Protein AF-A0A6I5C965-F1 (afdb_monomer_lite)

pLDDT: mean 95.13, std 3.14, range [83.06, 98.38]

Secondary structure (DSSP, 8-state):
-HHHHHT--EEEEE--TT--HHHHTEEE-HHHHHHHHHHHHHTT---HHHHHHHHTSTTTEEE-HHHHHHHSSS-EEEEE-GGGS-HHHHHHHHHHHHHS----TT-

Foldseek 3Di:
DVCVVVVAAEFEDEDAEPDDCCQAAKHFQVVVLVVQVVVCVVVVNPPPVVSVLVRLDPVRIGGHRLNVPLVGPPHHYHYHPPVRYDPVVVVVVVVCVVVSDDDDPSD

Sequence (107 aa):
ALAEVLGAPLIRLQCHEGIDASQALYDWDFPRQLLHLRAAEAAGVTDADRLERELYDRRFLLARPLLRALQTQPSVLLVDEIDRADDEFEAFLLEVLSEFQVTVPEL

Structure (mmCIF, N/CA/C/O backbone):
data_AF-A0A6I5C965-F1
#
_entry.id   AF-A0A6I5C965-F1
#
loop_
_atom_site.group_PDB
_atom_site.id
_atom_site.type_symbol
_atom_site.label_atom_id
_atom_site.label_alt_id
_atom_site.label_comp_id
_atom_site.label_asym_id
_atom_site.label_entity_id
_atom_site.label_seq_id
_atom_site.pdbx_PDB_ins_code
_atom_site.Cartn_x
_atom_site.Cartn_y
_atom_site.Cartn_z
_atom_site.occupancy
_atom_site.B_iso_or_equiv
_atom_site.auth_seq_id
_atom_site.auth_comp_id
_atom_site.auth_asym_id
_atom_site.auth_atom_id
_atom_site.pdbx_PDB_model_num
ATOM 1 N N . ALA A 1 1 ? -15.600 -11.175 12.694 1.00 83.06 1 ALA A N 1
ATOM 2 C CA . ALA A 1 1 ? -16.609 -10.388 13.432 1.00 83.06 1 ALA A CA 1
ATOM 3 C C . ALA A 1 1 ? -17.017 -9.105 12.693 1.00 83.06 1 ALA A C 1
ATOM 5 O O . ALA A 1 1 ? -17.985 -9.169 11.954 1.00 83.06 1 ALA A O 1
ATOM 6 N N . LEU A 1 2 ? -16.322 -7.958 12.812 1.00 92.25 2 LEU A N 1
ATOM 7 C CA . LEU A 1 2 ? -16.803 -6.689 12.215 1.00 92.25 2 LEU A CA 1
ATOM 8 C C . LEU A 1 2 ? -16.872 -6.711 10.677 1.00 92.25 2 LEU A C 1
ATOM 10 O O . LEU A 1 2 ? -17.895 -6.356 10.104 1.00 92.25 2 LEU A O 1
ATOM 14 N N . ALA A 1 3 ? -15.807 -7.176 10.021 1.00 95.00 3 ALA A N 1
ATOM 15 C CA . ALA A 1 3 ? -15.756 -7.314 8.563 1.00 95.00 3 ALA A CA 1
ATOM 16 C C . ALA A 1 3 ? -16.891 -8.203 8.017 1.00 95.00 3 ALA A C 1
ATOM 18 O O . ALA A 1 3 ? -17.537 -7.854 7.037 1.00 95.00 3 ALA A O 1
ATOM 19 N N . GLU A 1 4 ? -17.194 -9.307 8.707 1.00 94.94 4 GLU A N 1
ATOM 20 C CA . GLU A 1 4 ? -18.291 -10.218 8.349 1.00 94.94 4 GLU A CA 1
ATOM 21 C C . GLU A 1 4 ? -19.662 -9.557 8.517 1.00 94.94 4 GLU A C 1
ATOM 23 O O . GLU A 1 4 ? -20.504 -9.675 7.634 1.00 94.94 4 GLU A O 1
ATOM 28 N N . VAL A 1 5 ? -19.875 -8.824 9.617 1.00 96.44 5 VAL A N 1
ATOM 29 C CA . VAL A 1 5 ? -21.120 -8.074 9.863 1.00 96.44 5 VAL A CA 1
ATOM 30 C C . VAL A 1 5 ? -21.345 -7.008 8.788 1.00 96.44 5 VAL A C 1
ATOM 32 O O . VAL A 1 5 ? -22.476 -6.803 8.359 1.00 96.44 5 VAL A O 1
ATOM 35 N N . LEU A 1 6 ? -20.275 -6.351 8.335 1.00 95.12 6 LEU A N 1
ATOM 36 C CA . LEU A 1 6 ? -20.327 -5.328 7.289 1.00 95.12 6 LEU A CA 1
ATOM 37 C C . LEU A 1 6 ? -20.312 -5.906 5.864 1.00 95.12 6 LEU A C 1
ATOM 39 O O . LEU A 1 6 ? -20.458 -5.145 4.910 1.00 95.12 6 LEU A O 1
ATOM 43 N N . GLY A 1 7 ? -20.105 -7.218 5.698 1.00 95.81 7 GLY A N 1
ATOM 44 C CA . GLY A 1 7 ? -19.895 -7.835 4.384 1.00 95.81 7 GLY A CA 1
ATOM 45 C C . GLY A 1 7 ? -18.696 -7.251 3.625 1.00 95.81 7 GLY A C 1
ATOM 46 O O . GLY A 1 7 ? -18.686 -7.247 2.397 1.00 95.81 7 GLY A O 1
ATOM 47 N N . ALA A 1 8 ? -17.710 -6.722 4.350 1.00 96.94 8 ALA A N 1
ATOM 48 C CA . ALA A 1 8 ? -16.573 -5.987 3.815 1.00 96.94 8 ALA A CA 1
ATOM 49 C C . ALA A 1 8 ? -15.279 -6.813 3.932 1.00 96.94 8 ALA A C 1
ATOM 51 O O . ALA A 1 8 ? -15.110 -7.564 4.895 1.00 96.94 8 ALA A O 1
ATOM 52 N N . PRO A 1 9 ? -14.330 -6.680 2.990 1.00 97.25 9 PRO A N 1
ATOM 53 C CA . PRO A 1 9 ? -13.031 -7.325 3.105 1.00 97.25 9 PRO A CA 1
ATOM 54 C C . PRO A 1 9 ? -12.250 -6.780 4.306 1.00 97.25 9 PRO A C 1
ATOM 56 O O . PRO A 1 9 ? -12.197 -5.570 4.536 1.00 97.25 9 PRO A O 1
ATOM 59 N N . LEU A 1 10 ? -11.609 -7.692 5.043 1.00 97.69 10 LEU A N 1
ATOM 60 C CA . LEU A 1 10 ? -10.642 -7.365 6.087 1.00 97.69 10 LEU A CA 1
ATOM 61 C C . LEU A 1 10 ? -9.249 -7.233 5.465 1.00 97.69 10 LEU A C 1
ATOM 63 O O . LEU A 1 10 ? -8.712 -8.196 4.914 1.00 97.69 10 LEU A O 1
ATOM 67 N N . ILE A 1 11 ? -8.658 -6.050 5.572 1.00 97.88 11 ILE A N 1
ATOM 68 C CA . ILE A 1 11 ? -7.303 -5.743 5.120 1.00 97.88 11 ILE A CA 1
ATOM 69 C C . ILE A 1 11 ? -6.453 -5.517 6.365 1.00 97.88 11 ILE A C 1
ATOM 71 O O . ILE A 1 11 ? -6.857 -4.782 7.258 1.00 97.88 11 ILE A O 1
ATOM 75 N N . ARG A 1 12 ? -5.293 -6.170 6.453 1.00 98.12 12 ARG A N 1
ATOM 76 C CA . ARG A 1 12 ? -4.428 -6.116 7.637 1.00 98.12 12 ARG A CA 1
ATOM 77 C C . ARG A 1 12 ? -3.128 -5.386 7.316 1.00 98.12 12 ARG A C 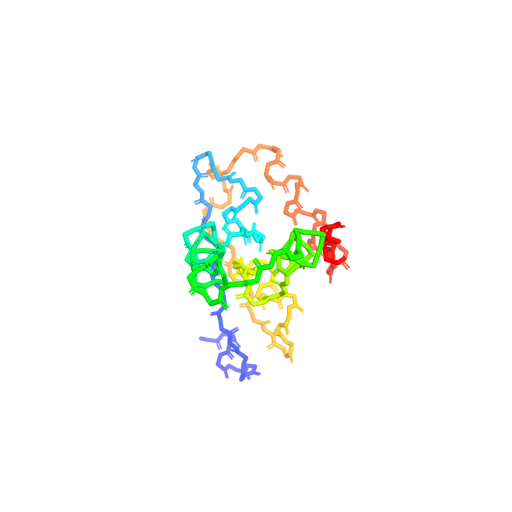1
ATOM 79 O O . ARG A 1 12 ? -2.442 -5.761 6.367 1.00 98.12 12 ARG A O 1
ATOM 86 N N . LEU A 1 13 ? -2.813 -4.373 8.114 1.00 98.31 13 LEU A N 1
ATOM 87 C CA . LEU A 1 13 ? -1.523 -3.702 8.191 1.00 98.31 13 LEU A CA 1
ATOM 88 C C . LEU A 1 13 ? -0.830 -4.192 9.462 1.00 98.31 13 LEU A C 1
ATOM 90 O O . LEU A 1 13 ? -1.335 -3.982 10.560 1.00 98.31 13 LEU A O 1
ATOM 94 N N . GLN A 1 14 ? 0.292 -4.885 9.296 1.00 98.12 14 GLN A N 1
ATOM 95 C CA . GLN A 1 14 ? 1.123 -5.330 10.407 1.00 98.12 14 GLN A CA 1
ATOM 96 C C . GLN A 1 14 ? 2.269 -4.339 10.568 1.00 98.12 14 GLN A C 1
ATOM 98 O O . GLN A 1 14 ? 3.131 -4.282 9.694 1.00 98.12 14 GLN A O 1
ATOM 103 N N . CYS A 1 15 ? 2.280 -3.590 11.660 1.00 98.38 15 CYS A N 1
ATOM 104 C CA . CYS A 1 15 ? 3.388 -2.713 11.998 1.00 98.38 15 CYS A CA 1
ATOM 105 C C . CYS A 1 15 ? 4.527 -3.521 12.633 1.00 98.38 15 CYS A C 1
ATOM 107 O O . CYS A 1 15 ? 4.325 -4.565 13.259 1.00 98.38 15 CYS A O 1
ATOM 109 N N . HIS A 1 16 ? 5.748 -3.061 12.398 1.00 98.12 16 HIS A N 1
ATOM 110 C CA . HIS A 1 16 ? 6.972 -3.613 12.955 1.00 98.12 16 HIS A CA 1
ATOM 111 C C . HIS A 1 16 ? 8.062 -2.543 12.908 1.00 98.12 16 HIS A C 1
ATOM 113 O O . HIS A 1 16 ? 7.919 -1.529 12.230 1.00 98.12 16 HIS A O 1
ATOM 119 N N . GLU A 1 17 ? 9.176 -2.804 13.581 1.00 97.62 17 GLU A N 1
ATOM 120 C CA . GLU A 1 17 ? 10.332 -1.912 13.551 1.00 97.62 17 GLU A CA 1
ATOM 121 C C . GLU A 1 17 ? 10.842 -1.741 12.110 1.00 97.62 17 GLU A C 1
ATOM 123 O O . GLU A 1 17 ? 11.001 -2.729 11.382 1.00 97.62 17 GLU A O 1
ATOM 128 N N . GLY A 1 18 ? 11.056 -0.490 11.696 1.00 96.81 18 GLY A N 1
ATOM 129 C CA . GLY A 1 18 ? 11.518 -0.136 10.353 1.00 96.81 18 GLY A CA 1
ATOM 130 C C . GLY A 1 18 ? 10.481 -0.313 9.240 1.00 96.81 18 GLY A C 1
ATOM 131 O O . GLY A 1 18 ? 10.877 -0.424 8.082 1.00 96.81 18 GLY A O 1
ATOM 132 N N . ILE A 1 19 ? 9.184 -0.399 9.566 1.00 98.00 19 ILE A N 1
ATOM 133 C CA . ILE A 1 19 ? 8.131 -0.319 8.548 1.00 98.00 19 ILE A CA 1
ATOM 134 C C . ILE A 1 19 ? 8.114 1.069 7.903 1.00 98.00 19 ILE A C 1
ATOM 136 O O . ILE A 1 19 ? 8.175 2.075 8.599 1.00 98.00 19 ILE A O 1
ATOM 140 N N . ASP A 1 20 ? 7.976 1.129 6.581 1.00 96.88 20 ASP A N 1
ATOM 141 C CA . ASP A 1 20 ? 7.914 2.393 5.846 1.00 96.88 20 ASP A CA 1
ATOM 142 C C . ASP A 1 20 ? 6.661 2.526 4.957 1.00 96.88 20 ASP A C 1
ATOM 144 O O . ASP A 1 20 ? 5.817 1.625 4.832 1.00 96.88 20 ASP A O 1
ATOM 148 N N . ALA A 1 21 ? 6.533 3.687 4.309 1.00 95.75 21 ALA A N 1
ATOM 149 C CA . ALA A 1 21 ? 5.437 3.971 3.389 1.00 95.75 21 ALA A CA 1
ATOM 150 C C . ALA A 1 21 ? 5.403 3.010 2.184 1.00 95.75 21 ALA A C 1
ATOM 152 O O . ALA A 1 21 ? 4.314 2.674 1.715 1.00 95.75 21 ALA A O 1
ATOM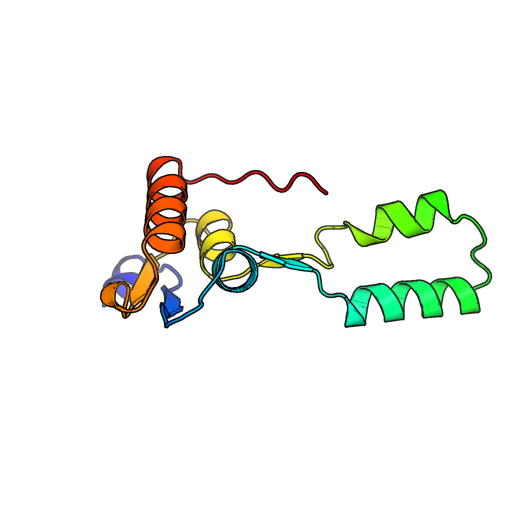 153 N N . SER A 1 22 ? 6.549 2.510 1.709 1.00 96.00 22 SER A N 1
ATOM 154 C CA . SER A 1 22 ? 6.599 1.574 0.575 1.00 96.00 22 SER A CA 1
ATOM 155 C C . SER A 1 22 ? 5.988 0.209 0.918 1.00 96.00 22 SER A C 1
ATOM 157 O O . SER A 1 22 ? 5.403 -0.482 0.078 1.00 96.00 22 SER A O 1
ATOM 159 N N . GLN A 1 23 ? 6.070 -0.178 2.192 1.00 97.50 23 GLN A N 1
ATOM 160 C CA . GLN A 1 23 ? 5.520 -1.425 2.712 1.00 97.50 23 GLN A CA 1
ATOM 161 C C . GLN A 1 23 ? 4.050 -1.299 3.118 1.00 97.50 23 GLN A C 1
ATOM 163 O O . GLN A 1 23 ? 3.299 -2.273 2.994 1.00 97.50 23 GLN A O 1
ATOM 168 N N . ALA A 1 24 ? 3.618 -0.120 3.572 1.00 97.88 24 ALA A N 1
ATOM 169 C CA . ALA A 1 24 ? 2.255 0.110 4.048 1.00 97.88 24 ALA A CA 1
ATOM 170 C C . ALA A 1 24 ? 1.305 0.686 2.988 1.00 97.88 24 ALA A C 1
ATOM 172 O O . ALA A 1 24 ? 0.131 0.298 2.958 1.00 97.88 24 ALA A O 1
ATOM 173 N N . LEU A 1 25 ? 1.786 1.570 2.107 1.00 97.75 25 LEU A N 1
ATOM 174 C CA . LEU A 1 25 ? 0.972 2.321 1.148 1.00 97.75 25 LEU A CA 1
ATOM 175 C C . LEU A 1 25 ? 1.013 1.753 -0.271 1.00 97.75 25 LEU A C 1
ATOM 177 O O . LEU A 1 25 ? 0.026 1.156 -0.712 1.00 97.75 25 LEU A O 1
ATOM 181 N N . TYR A 1 26 ? 2.122 1.905 -0.985 1.00 97.81 26 TYR A N 1
ATOM 182 C CA . TYR A 1 26 ? 2.310 1.319 -2.309 1.00 97.81 26 TYR A CA 1
ATOM 183 C C . TYR A 1 26 ? 3.790 1.149 -2.629 1.00 97.81 26 TYR A C 1
ATOM 185 O O . TYR A 1 26 ? 4.639 1.808 -2.047 1.00 97.81 26 TYR A O 1
ATOM 193 N N . ASP A 1 27 ? 4.072 0.291 -3.598 1.00 97.44 27 ASP A N 1
ATOM 194 C CA . ASP A 1 27 ? 5.405 0.108 -4.164 1.00 97.44 27 ASP A CA 1
ATOM 195 C C . ASP A 1 27 ? 5.285 -0.100 -5.681 1.00 97.44 27 ASP A C 1
ATOM 197 O O . ASP A 1 27 ? 4.183 -0.319 -6.195 1.00 97.44 27 ASP A O 1
ATOM 201 N N . TRP A 1 28 ? 6.396 -0.056 -6.404 1.00 97.00 28 TRP A N 1
ATOM 202 C CA . TRP A 1 28 ? 6.445 -0.345 -7.834 1.00 97.00 28 TRP A CA 1
ATOM 203 C C . TRP A 1 28 ? 7.033 -1.736 -8.084 1.00 97.00 28 TRP A C 1
ATOM 205 O O . TRP A 1 28 ? 8.065 -2.117 -7.536 1.00 97.00 28 TRP A O 1
ATOM 215 N N . ASP A 1 29 ? 6.381 -2.523 -8.942 1.00 97.19 29 ASP A N 1
ATOM 216 C CA . ASP A 1 29 ? 6.849 -3.855 -9.336 1.00 97.19 29 ASP A CA 1
ATOM 217 C C . ASP A 1 29 ? 8.027 -3.755 -10.322 1.00 97.19 29 ASP A C 1
ATOM 219 O O . ASP A 1 29 ? 7.879 -3.973 -11.531 1.00 97.19 29 ASP A O 1
ATOM 223 N N . PHE A 1 30 ? 9.211 -3.415 -9.803 1.00 95.56 30 PHE A N 1
ATOM 224 C CA . PHE A 1 30 ? 10.437 -3.274 -10.593 1.00 95.56 30 PHE A CA 1
ATOM 225 C C . PHE A 1 30 ? 10.789 -4.528 -11.411 1.00 95.56 30 PHE A C 1
ATOM 227 O O . PHE A 1 30 ? 11.143 -4.386 -12.587 1.00 95.56 30 PHE A O 1
ATOM 234 N N . PRO A 1 31 ? 10.680 -5.766 -10.876 1.00 96.69 31 PRO A N 1
ATOM 235 C CA . PRO A 1 31 ? 10.912 -6.964 -11.679 1.00 96.69 31 PRO A CA 1
ATOM 236 C C . PRO A 1 31 ? 10.000 -7.043 -12.908 1.00 96.69 31 PRO A C 1
ATOM 238 O O . PRO A 1 31 ? 10.459 -7.361 -14.010 1.00 96.69 31 PRO A O 1
ATOM 241 N N . ARG A 1 32 ? 8.710 -6.728 -12.749 1.00 96.62 32 ARG A N 1
ATOM 242 C CA . ARG A 1 32 ? 7.743 -6.769 -13.849 1.00 96.62 32 ARG A CA 1
ATOM 243 C C . ARG A 1 32 ? 7.928 -5.611 -14.829 1.00 96.62 32 ARG A C 1
ATOM 245 O O . ARG A 1 32 ? 7.771 -5.823 -16.031 1.00 96.62 32 ARG A O 1
ATOM 252 N N . GLN A 1 33 ? 8.307 -4.428 -14.348 1.00 96.25 33 GLN A N 1
ATOM 253 C CA . GLN A 1 33 ? 8.710 -3.291 -15.182 1.00 96.25 33 GLN A CA 1
ATOM 254 C C . GLN A 1 33 ? 9.916 -3.645 -16.064 1.00 96.25 33 GLN A C 1
ATOM 256 O O . GLN A 1 33 ? 9.881 -3.447 -17.278 1.00 96.25 33 GLN A O 1
ATOM 261 N N . LEU A 1 34 ? 10.957 -4.258 -15.488 1.00 95.19 34 LEU A N 1
ATOM 262 C CA . LEU A 1 34 ? 12.131 -4.702 -16.241 1.00 95.19 34 LEU A CA 1
ATOM 263 C C . LEU A 1 34 ? 11.759 -5.746 -17.301 1.00 95.19 34 LEU A C 1
ATOM 265 O O . LEU A 1 34 ? 12.222 -5.664 -18.438 1.00 95.19 34 LEU A O 1
ATOM 269 N N . LEU A 1 35 ? 10.899 -6.709 -16.957 1.00 95.69 35 LEU A N 1
ATOM 270 C CA . LEU A 1 35 ? 10.417 -7.703 -17.915 1.00 95.69 35 LEU A CA 1
ATOM 271 C C . LEU A 1 35 ? 9.646 -7.055 -19.078 1.00 95.69 35 LEU A C 1
ATOM 273 O O . LEU A 1 35 ? 9.831 -7.461 -20.225 1.00 95.69 35 LEU A O 1
ATOM 277 N N . HIS A 1 36 ? 8.824 -6.035 -18.800 1.00 94.62 36 HIS A N 1
ATOM 278 C CA . HIS A 1 36 ? 8.110 -5.261 -19.824 1.00 94.62 36 HIS A CA 1
ATOM 279 C C . HIS A 1 36 ? 9.078 -4.573 -20.792 1.00 94.62 36 HIS A C 1
ATOM 281 O O . HIS A 1 36 ? 8.931 -4.729 -22.005 1.00 94.62 36 HIS A O 1
ATOM 287 N N . LEU A 1 37 ? 10.116 -3.907 -20.276 1.00 93.69 37 LEU A N 1
ATOM 288 C CA . LEU A 1 37 ? 11.148 -3.275 -21.107 1.00 93.69 37 LEU A CA 1
ATOM 289 C C . LEU A 1 37 ? 11.880 -4.289 -21.991 1.00 93.69 37 LEU A C 1
ATOM 291 O O . LEU A 1 37 ? 12.047 -4.057 -23.185 1.00 93.69 37 LEU A O 1
ATOM 295 N N . ARG A 1 38 ? 12.270 -5.443 -21.434 1.00 93.88 38 ARG A N 1
ATOM 296 C CA . ARG A 1 38 ? 12.953 -6.507 -22.190 1.00 93.88 38 ARG A CA 1
ATOM 297 C C . ARG A 1 38 ? 12.079 -7.098 -23.290 1.00 93.88 38 ARG A C 1
ATOM 299 O O . ARG A 1 38 ? 12.566 -7.360 -24.387 1.00 93.88 38 ARG A O 1
ATOM 306 N N . ALA A 1 39 ? 10.793 -7.300 -23.014 1.00 94.31 39 ALA A N 1
ATOM 307 C CA . ALA A 1 39 ? 9.846 -7.781 -24.012 1.00 94.31 39 ALA A CA 1
ATOM 308 C C . ALA A 1 39 ? 9.643 -6.756 -25.142 1.00 94.31 39 ALA A C 1
ATOM 310 O O . ALA A 1 39 ? 9.595 -7.138 -26.310 1.00 94.31 39 ALA A O 1
ATOM 311 N N . ALA A 1 40 ? 9.567 -5.465 -24.811 1.00 93.69 40 ALA A N 1
ATOM 312 C CA . ALA A 1 40 ? 9.446 -4.394 -25.795 1.00 93.69 40 ALA A CA 1
ATOM 313 C C . ALA A 1 40 ? 10.705 -4.246 -26.667 1.00 93.69 40 ALA A C 1
ATOM 315 O O . ALA A 1 40 ? 10.588 -4.118 -27.887 1.00 93.69 40 ALA A O 1
ATOM 316 N N . GLU A 1 41 ? 11.892 -4.334 -26.060 1.00 91.31 41 GLU A N 1
ATOM 317 C CA . GLU A 1 41 ? 13.186 -4.358 -26.754 1.00 91.31 41 GLU A CA 1
ATOM 318 C C . GLU A 1 41 ? 13.239 -5.520 -27.761 1.00 91.31 41 GLU A C 1
ATOM 320 O O . GLU A 1 41 ? 13.526 -5.314 -28.941 1.00 91.31 41 GLU A O 1
ATOM 325 N N . ALA A 1 42 ? 12.862 -6.732 -27.337 1.00 94.50 42 ALA A N 1
ATOM 326 C CA . ALA A 1 42 ? 12.811 -7.911 -28.205 1.00 94.50 42 ALA A CA 1
ATOM 327 C C . ALA A 1 42 ? 11.771 -7.797 -29.338 1.00 94.50 42 ALA A C 1
ATOM 329 O O . ALA A 1 42 ? 11.949 -8.389 -30.402 1.00 94.50 42 ALA A O 1
ATOM 330 N N . ALA A 1 43 ? 10.700 -7.028 -29.128 1.00 94.31 43 ALA A N 1
ATOM 331 C CA . ALA A 1 43 ? 9.684 -6.731 -30.135 1.00 94.31 43 ALA A CA 1
ATOM 332 C C . ALA A 1 43 ? 10.084 -5.594 -31.100 1.00 94.31 43 ALA A C 1
ATOM 334 O O . ALA A 1 43 ? 9.308 -5.255 -31.994 1.00 94.31 43 ALA A O 1
ATOM 335 N N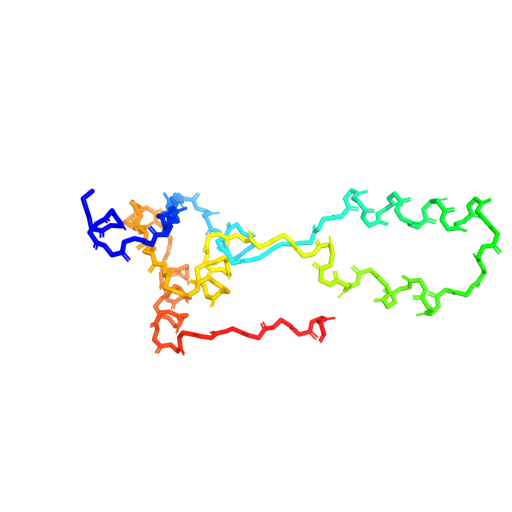 . GLY A 1 44 ? 11.275 -5.004 -30.940 1.00 92.50 44 GLY A N 1
ATOM 336 C CA . GLY A 1 44 ? 11.778 -3.932 -31.801 1.00 92.50 44 GLY A CA 1
ATOM 337 C C . GLY A 1 44 ? 11.147 -2.564 -31.533 1.00 92.50 44 GLY A C 1
ATOM 338 O O . GLY A 1 44 ? 11.152 -1.706 -32.414 1.00 92.50 44 GLY A O 1
ATOM 339 N N . VAL A 1 45 ? 10.586 -2.342 -30.341 1.00 90.56 45 VAL A N 1
ATOM 340 C CA . VAL A 1 45 ? 10.087 -1.021 -29.942 1.00 90.56 45 VAL A CA 1
ATOM 341 C C . VAL A 1 45 ? 11.274 -0.094 -29.672 1.00 90.56 45 VAL A C 1
ATOM 343 O O . VAL A 1 45 ? 12.086 -0.371 -28.797 1.00 90.56 45 VAL A O 1
ATOM 346 N N . THR A 1 46 ? 11.354 1.028 -30.392 1.00 87.00 46 THR A N 1
ATOM 347 C CA . THR A 1 46 ? 12.463 1.999 -30.277 1.00 87.00 46 THR A CA 1
ATOM 348 C C . THR A 1 46 ? 12.069 3.335 -29.645 1.00 87.00 46 THR A C 1
ATOM 350 O O . THR A 1 46 ? 12.910 4.218 -29.508 1.00 87.00 46 THR A O 1
ATOM 353 N N . ASP A 1 47 ? 10.795 3.515 -29.297 1.00 91.50 47 ASP A N 1
ATOM 354 C CA . ASP A 1 47 ? 10.289 4.741 -28.674 1.00 91.50 47 ASP A CA 1
ATOM 355 C C . ASP A 1 47 ? 10.510 4.690 -27.154 1.00 91.50 47 ASP A C 1
ATOM 357 O O . ASP A 1 47 ? 9.721 4.090 -26.419 1.00 91.50 47 ASP A O 1
ATOM 361 N N . ALA A 1 48 ? 11.622 5.277 -26.708 1.00 87.75 48 ALA A N 1
ATOM 362 C CA . ALA A 1 48 ? 12.027 5.294 -25.305 1.00 87.75 48 ALA A CA 1
ATOM 363 C C . ALA A 1 48 ? 11.059 6.103 -24.426 1.00 87.75 48 ALA A C 1
ATOM 365 O O . ALA A 1 48 ? 10.662 5.617 -23.370 1.00 87.75 48 ALA A O 1
ATOM 366 N N . ASP A 1 49 ? 10.608 7.272 -24.891 1.00 89.38 49 ASP A N 1
ATOM 367 C CA . ASP A 1 49 ? 9.706 8.155 -24.136 1.00 89.38 49 ASP A CA 1
ATOM 368 C C . ASP A 1 49 ? 8.332 7.506 -23.912 1.00 89.38 49 ASP A C 1
ATOM 370 O O . ASP A 1 49 ? 7.655 7.731 -22.902 1.00 89.38 49 ASP A O 1
ATOM 374 N N . ARG A 1 50 ? 7.867 6.696 -24.871 1.00 89.31 50 ARG A N 1
ATOM 375 C CA . ARG A 1 50 ? 6.663 5.880 -24.680 1.00 89.31 50 ARG A CA 1
ATOM 376 C C . ARG A 1 50 ? 6.895 4.778 -23.649 1.00 89.31 50 ARG A C 1
ATOM 378 O O . ARG A 1 50 ? 6.047 4.596 -22.781 1.00 89.31 50 ARG A O 1
ATOM 385 N N . LEU A 1 51 ? 8.015 4.063 -23.735 1.00 89.12 51 LEU A N 1
ATOM 386 C CA . LEU A 1 51 ? 8.320 2.964 -22.816 1.00 89.12 51 LEU A CA 1
ATOM 387 C C . LEU A 1 51 ? 8.513 3.434 -21.376 1.00 89.12 51 LEU A C 1
ATOM 389 O O . LEU A 1 51 ? 8.060 2.743 -20.471 1.00 89.12 51 LEU A O 1
ATOM 393 N N . GLU A 1 52 ? 9.129 4.596 -21.163 1.00 89.06 52 GLU A N 1
ATOM 394 C CA . GLU A 1 52 ? 9.305 5.185 -19.834 1.00 89.06 52 GLU A CA 1
ATOM 395 C C . GLU A 1 52 ? 7.958 5.515 -19.180 1.00 89.06 52 GLU A C 1
ATOM 397 O O . GLU A 1 52 ? 7.713 5.116 -18.044 1.00 89.06 52 GLU A O 1
ATOM 402 N N . ARG A 1 53 ? 7.040 6.159 -19.915 1.00 89.31 53 ARG A N 1
ATOM 403 C CA . ARG A 1 53 ? 5.693 6.472 -19.404 1.00 89.31 53 ARG A CA 1
ATOM 404 C C . ARG A 1 53 ? 4.898 5.226 -19.032 1.00 89.31 53 ARG A C 1
ATOM 406 O O . ARG A 1 53 ? 4.178 5.234 -18.043 1.00 89.31 53 ARG A O 1
ATOM 413 N N . GLU A 1 54 ? 5.058 4.145 -19.789 1.00 91.31 54 GLU A N 1
ATOM 414 C CA . GLU A 1 54 ? 4.403 2.869 -19.497 1.00 91.31 54 GLU A CA 1
ATOM 415 C C . GLU A 1 54 ? 4.885 2.220 -18.188 1.00 91.31 54 GLU A C 1
ATOM 417 O O . GLU A 1 54 ? 4.190 1.344 -17.672 1.00 91.31 54 GLU A O 1
ATOM 422 N N . LEU A 1 55 ? 6.052 2.602 -17.646 1.00 91.81 55 LEU A N 1
ATOM 423 C CA . LEU A 1 55 ? 6.572 2.045 -16.389 1.00 91.81 55 LEU A CA 1
ATOM 424 C C . LEU A 1 55 ? 5.755 2.483 -15.179 1.00 91.81 55 LEU A C 1
ATOM 426 O O . LEU A 1 55 ? 5.546 1.675 -14.273 1.00 91.81 55 LEU A O 1
ATOM 430 N N . TYR A 1 56 ? 5.256 3.716 -15.188 1.00 91.19 56 TYR A N 1
ATOM 431 C CA . TYR A 1 56 ? 4.436 4.266 -14.111 1.00 91.19 56 TYR A CA 1
ATOM 432 C C . TYR A 1 56 ? 2.940 4.032 -14.339 1.00 91.19 56 TYR A C 1
ATOM 434 O O . TYR A 1 56 ? 2.093 4.745 -13.823 1.00 91.19 56 TYR A O 1
ATOM 442 N N . ASP A 1 57 ? 2.580 2.984 -15.083 1.00 93.00 57 ASP A N 1
ATOM 443 C CA . ASP A 1 57 ? 1.192 2.558 -15.201 1.00 93.00 57 ASP A CA 1
ATOM 444 C C . ASP A 1 57 ? 0.705 1.845 -13.938 1.00 93.00 57 ASP A C 1
ATOM 446 O O . ASP A 1 57 ? 1.373 0.967 -13.385 1.00 93.00 57 ASP A O 1
ATOM 450 N N . ARG A 1 58 ? -0.573 2.043 -13.600 1.00 92.88 58 ARG A N 1
ATOM 451 C CA . ARG A 1 58 ? -1.253 1.371 -12.476 1.00 92.88 58 ARG A CA 1
ATOM 452 C C . ARG A 1 58 ? -1.137 -0.164 -12.468 1.00 92.88 58 ARG A C 1
ATOM 454 O O . ARG A 1 58 ? -1.327 -0.779 -11.426 1.00 92.88 58 ARG A O 1
ATOM 461 N N . ARG A 1 59 ? -0.808 -0.804 -13.599 1.00 94.50 59 ARG A N 1
ATOM 462 C CA . ARG A 1 59 ? -0.551 -2.258 -13.697 1.00 94.50 59 ARG A CA 1
ATOM 463 C C . ARG A 1 59 ? 0.719 -2.725 -12.973 1.00 94.50 59 ARG A C 1
ATOM 465 O O . ARG A 1 59 ? 0.823 -3.920 -12.690 1.00 94.50 59 ARG A O 1
ATOM 472 N N . PHE A 1 60 ? 1.664 -1.818 -12.725 1.00 96.38 60 PHE A N 1
ATOM 473 C CA . PHE A 1 60 ? 2.897 -2.063 -11.972 1.00 96.38 60 PHE A CA 1
ATOM 474 C C . PHE A 1 60 ? 2.824 -1.549 -10.534 1.00 96.38 60 PHE A C 1
ATOM 476 O O . PHE A 1 60 ? 3.710 -1.856 -9.743 1.00 96.38 60 PHE A O 1
ATOM 483 N N . LEU A 1 61 ? 1.773 -0.805 -10.183 1.00 96.69 61 LEU A N 1
ATOM 484 C CA . LEU A 1 61 ? 1.578 -0.306 -8.831 1.00 96.69 61 LEU A CA 1
ATOM 485 C C . LEU A 1 61 ? 1.130 -1.446 -7.908 1.00 96.69 61 LEU A C 1
ATOM 487 O O . LEU A 1 61 ? 0.029 -1.991 -8.033 1.00 96.69 61 LEU A O 1
ATOM 491 N N . LEU A 1 62 ? 1.977 -1.786 -6.946 1.00 97.56 62 LEU A N 1
ATOM 492 C CA . LEU A 1 62 ? 1.689 -2.742 -5.891 1.00 97.56 62 LEU A CA 1
ATOM 493 C C . LEU A 1 62 ? 0.944 -2.030 -4.767 1.00 97.56 62 LEU A C 1
ATOM 495 O O . LEU A 1 62 ? 1.546 -1.420 -3.888 1.00 97.56 62 LEU A O 1
ATOM 499 N N . ALA A 1 63 ? -0.385 -2.125 -4.773 1.00 97.44 63 ALA A N 1
ATOM 500 C CA . ALA A 1 63 ? -1.189 -1.599 -3.678 1.00 97.44 63 ALA A CA 1
ATOM 501 C C . ALA A 1 63 ? -0.934 -2.405 -2.390 1.00 97.44 63 ALA A C 1
ATOM 503 O O . ALA A 1 63 ? -1.251 -3.598 -2.308 1.00 97.44 63 ALA A O 1
ATOM 504 N N . ARG A 1 64 ? -0.378 -1.750 -1.370 1.00 98.06 64 ARG A N 1
ATOM 505 C CA . ARG A 1 64 ? -0.150 -2.310 -0.029 1.00 98.06 64 ARG A CA 1
ATOM 506 C C . ARG A 1 64 ? -1.393 -2.082 0.853 1.00 98.06 64 ARG A C 1
ATOM 508 O O . ARG A 1 64 ? -2.397 -1.576 0.341 1.00 98.06 64 ARG A O 1
ATOM 515 N N . PRO A 1 65 ? -1.424 -2.515 2.131 1.00 98.19 65 PRO A N 1
ATOM 516 C CA . PRO A 1 65 ? -2.647 -2.496 2.936 1.00 98.19 65 PRO A CA 1
ATOM 517 C C . PRO A 1 65 ? -3.407 -1.162 2.943 1.00 98.19 65 PRO A C 1
ATOM 519 O O . PRO A 1 65 ? -4.623 -1.181 2.755 1.00 98.19 65 PRO A O 1
ATOM 522 N N . LEU A 1 66 ? -2.723 -0.022 3.077 1.00 97.56 66 LEU A N 1
ATOM 523 C CA . LEU A 1 66 ? -3.377 1.289 3.118 1.00 97.56 66 LEU A CA 1
ATOM 524 C C . LEU A 1 66 ? -4.018 1.644 1.776 1.00 97.56 66 LEU A C 1
ATOM 526 O O . LEU A 1 66 ? -5.221 1.902 1.726 1.00 97.56 66 LEU A O 1
ATOM 530 N N . LEU A 1 67 ? -3.273 1.575 0.665 1.00 97.50 67 LEU A N 1
ATOM 531 C CA . LEU A 1 67 ? -3.840 1.901 -0.647 1.00 97.50 67 LEU A CA 1
ATOM 532 C C . LEU A 1 67 ? -4.958 0.926 -1.039 1.00 97.50 67 LEU A C 1
ATOM 534 O O . LEU A 1 67 ? -5.964 1.337 -1.615 1.00 97.50 67 LEU A O 1
ATOM 538 N N . ARG A 1 68 ? -4.829 -0.361 -0.690 1.00 97.50 68 ARG A N 1
ATOM 539 C CA . ARG A 1 68 ? -5.891 -1.355 -0.907 1.00 97.50 68 ARG A CA 1
ATOM 540 C C . ARG A 1 68 ? -7.168 -0.995 -0.155 1.00 97.50 68 ARG A C 1
ATOM 542 O O . ARG A 1 68 ? -8.246 -1.151 -0.725 1.00 97.50 68 ARG A O 1
ATOM 549 N N . ALA A 1 69 ? -7.056 -0.535 1.091 1.00 97.12 69 ALA A N 1
ATOM 550 C CA . ALA A 1 69 ? -8.203 -0.114 1.889 1.00 97.12 69 ALA A CA 1
ATOM 551 C C . ALA A 1 69 ? -8.865 1.138 1.303 1.00 97.12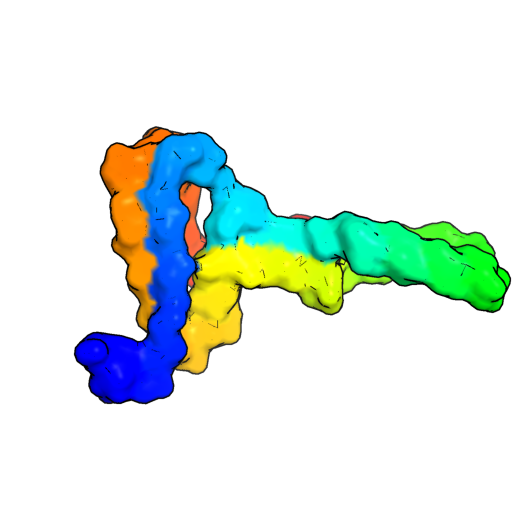 69 ALA A C 1
ATOM 553 O O . ALA A 1 69 ? -10.081 1.159 1.139 1.00 97.12 69 ALA A O 1
ATOM 554 N N . LEU A 1 70 ? -8.072 2.124 0.873 1.00 95.81 70 LEU A N 1
ATOM 555 C CA . LEU A 1 70 ? -8.578 3.335 0.217 1.00 95.81 70 LEU A CA 1
ATOM 556 C C . LEU A 1 70 ? -9.315 3.032 -1.097 1.00 95.81 70 LEU A C 1
ATOM 558 O O . LEU A 1 70 ? -10.353 3.629 -1.383 1.00 95.81 70 LEU A O 1
ATOM 562 N N . GLN A 1 71 ? -8.808 2.078 -1.882 1.00 95.62 71 GLN A N 1
ATOM 563 C CA . GLN A 1 71 ? -9.393 1.671 -3.165 1.00 95.62 71 GLN A CA 1
ATOM 564 C C . GLN A 1 71 ? -10.596 0.727 -3.031 1.00 95.62 71 GLN A C 1
ATOM 566 O O . GLN A 1 71 ? -11.337 0.553 -3.998 1.00 95.62 71 GLN A O 1
ATOM 571 N N . THR A 1 72 ? -10.793 0.105 -1.866 1.00 95.81 72 THR A N 1
ATOM 572 C CA . THR A 1 72 ? -11.854 -0.883 -1.641 1.00 95.81 72 THR A CA 1
ATOM 573 C C . THR A 1 72 ? -12.861 -0.335 -0.644 1.00 95.81 72 THR A C 1
ATOM 575 O O . THR A 1 72 ? -12.584 -0.278 0.551 1.00 95.81 72 THR A O 1
ATOM 578 N N . GLN A 1 73 ? -14.043 0.053 -1.120 1.00 91.19 73 GLN A N 1
ATOM 579 C CA . GLN A 1 73 ? -15.081 0.634 -0.269 1.00 91.19 73 GLN A CA 1
ATOM 580 C C . GLN A 1 73 ? -16.416 -0.113 -0.448 1.00 91.19 73 GLN A C 1
ATOM 582 O O . GLN A 1 73 ? -16.893 -0.223 -1.579 1.00 91.19 73 GLN A O 1
ATOM 587 N N . PRO A 1 74 ? -17.026 -0.630 0.640 1.00 94.00 74 PRO A N 1
ATOM 588 C CA . PRO A 1 74 ? -16.530 -0.602 2.023 1.00 94.00 74 PRO A CA 1
ATOM 589 C C . PRO A 1 74 ? -15.361 -1.582 2.251 1.00 94.00 74 PRO A C 1
ATOM 591 O O . PRO A 1 74 ? -15.282 -2.622 1.602 1.00 94.00 74 PRO A O 1
ATOM 594 N N . SER A 1 75 ? -14.477 -1.280 3.203 1.00 96.38 75 SER A N 1
ATOM 595 C CA . SER A 1 75 ? -13.457 -2.205 3.722 1.00 96.38 75 SER A CA 1
ATOM 596 C C . SER A 1 75 ? -13.259 -2.009 5.226 1.00 96.38 75 SER A C 1
ATOM 598 O O . SER A 1 75 ? -13.659 -0.990 5.790 1.00 96.38 75 SER A O 1
ATOM 600 N N . VAL A 1 76 ? -12.668 -3.005 5.888 1.00 97.31 76 VAL A N 1
ATOM 601 C CA . VAL A 1 76 ? -12.203 -2.898 7.276 1.00 97.31 76 VAL A CA 1
ATOM 602 C C . VAL A 1 76 ? -10.685 -3.010 7.277 1.00 97.31 76 VAL A C 1
ATOM 604 O O . VAL A 1 76 ? -10.148 -4.053 6.906 1.00 97.31 76 VAL A O 1
ATOM 607 N N . LEU A 1 77 ? -9.999 -1.952 7.708 1.00 97.19 77 LEU A N 1
ATOM 608 C CA . LEU A 1 77 ? -8.553 -1.948 7.915 1.00 97.19 77 LEU A CA 1
ATOM 609 C C . LEU A 1 77 ? -8.244 -2.295 9.378 1.00 97.19 77 LEU A C 1
ATOM 611 O O . LEU A 1 77 ? -8.655 -1.582 10.290 1.00 97.19 77 LEU A O 1
ATOM 615 N N . LEU A 1 78 ? -7.518 -3.388 9.598 1.00 97.88 78 LEU A N 1
ATOM 616 C CA . LEU A 1 78 ? -6.936 -3.746 10.888 1.00 97.88 78 LEU A CA 1
ATOM 617 C C . LEU A 1 78 ? -5.480 -3.290 10.909 1.00 97.88 78 LEU A C 1
ATOM 619 O O . LEU A 1 78 ? -4.670 -3.824 10.153 1.00 97.88 78 LEU A O 1
ATOM 623 N N . VAL A 1 79 ? -5.164 -2.342 11.785 1.00 97.88 79 VAL A N 1
ATOM 624 C CA . VAL A 1 79 ? -3.789 -1.947 12.108 1.00 97.88 79 VAL A CA 1
ATOM 625 C C . VAL A 1 79 ? -3.368 -2.720 13.352 1.00 97.88 79 VAL A C 1
ATOM 627 O O . VAL A 1 79 ? -4.057 -2.651 14.369 1.00 97.88 79 VAL A O 1
ATOM 630 N N . ASP A 1 80 ? -2.291 -3.491 13.253 1.00 98.12 80 ASP A N 1
ATOM 631 C CA . ASP A 1 80 ? -1.788 -4.343 14.334 1.00 98.12 80 ASP A CA 1
ATOM 632 C C . ASP A 1 80 ? -0.352 -3.955 14.709 1.00 98.12 80 ASP A C 1
ATOM 634 O O . ASP A 1 80 ? 0.412 -3.555 13.833 1.00 98.12 80 ASP A O 1
ATOM 638 N N . GLU A 1 81 ? 0.005 -4.091 15.988 1.00 98.06 81 GLU A N 1
ATOM 639 C CA . GLU A 1 81 ? 1.327 -3.760 16.563 1.00 98.06 81 GLU A CA 1
ATOM 640 C C . GLU A 1 81 ? 1.853 -2.340 16.249 1.00 98.06 81 GLU A C 1
ATOM 642 O O . GLU A 1 81 ? 3.046 -2.148 16.006 1.00 98.06 81 GLU A O 1
ATOM 647 N N . ILE A 1 82 ? 0.975 -1.327 16.229 1.00 97.06 82 ILE A N 1
ATOM 648 C CA . ILE A 1 82 ? 1.363 0.071 15.943 1.00 97.06 82 ILE A CA 1
ATOM 649 C C . ILE A 1 82 ? 2.445 0.599 16.896 1.00 97.06 82 ILE A C 1
ATOM 651 O O . ILE A 1 82 ? 3.300 1.368 16.482 1.00 97.06 82 ILE A O 1
ATOM 655 N N . ASP A 1 83 ? 2.474 0.108 18.135 1.00 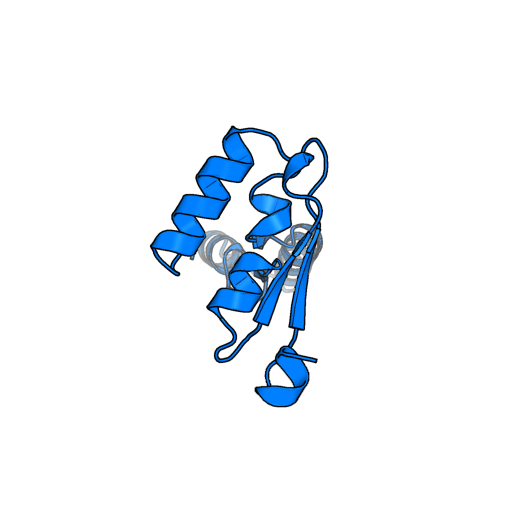97.31 83 ASP A N 1
ATOM 656 C CA . ASP A 1 83 ? 3.474 0.429 19.157 1.00 97.31 83 ASP A CA 1
ATOM 657 C C . ASP A 1 83 ? 4.910 0.014 18.790 1.00 97.31 83 ASP A C 1
ATOM 659 O O . ASP A 1 83 ? 5.857 0.405 19.471 1.00 97.31 83 ASP A O 1
ATOM 663 N N . ARG A 1 84 ? 5.086 -0.786 17.730 1.00 98.00 84 ARG A N 1
ATOM 664 C CA . ARG A 1 84 ? 6.397 -1.190 17.199 1.00 98.00 84 ARG A CA 1
ATOM 665 C C . ARG A 1 84 ? 6.883 -0.338 16.030 1.00 98.00 84 ARG A C 1
ATOM 667 O O . ARG A 1 84 ? 8.019 -0.540 15.600 1.00 98.00 84 ARG A O 1
ATOM 674 N N . ALA A 1 85 ? 6.031 0.515 15.469 1.00 97.94 85 ALA A N 1
ATOM 675 C CA . ALA A 1 85 ? 6.438 1.453 14.435 1.00 97.94 85 ALA A CA 1
ATOM 676 C C . ALA A 1 85 ? 7.220 2.622 15.052 1.00 97.94 85 ALA A C 1
ATOM 678 O O . ALA A 1 85 ? 7.151 2.860 16.257 1.00 97.94 85 ALA A O 1
ATOM 679 N N . ASP A 1 86 ? 7.981 3.332 14.226 1.00 97.50 86 ASP A N 1
ATOM 680 C CA . ASP A 1 86 ? 8.597 4.590 14.638 1.00 97.50 86 ASP A CA 1
ATOM 681 C C . ASP A 1 86 ? 7.603 5.764 14.551 1.00 97.50 86 ASP A C 1
ATOM 683 O O . ASP A 1 86 ? 6.547 5.681 13.915 1.00 97.50 86 ASP A O 1
ATOM 687 N N . ASP A 1 87 ? 7.955 6.873 15.207 1.00 97.75 87 ASP A N 1
ATOM 688 C CA . ASP A 1 87 ? 7.122 8.081 15.266 1.00 97.75 87 ASP A CA 1
ATOM 689 C C . ASP A 1 87 ? 6.836 8.663 13.867 1.00 97.75 87 ASP A C 1
ATOM 691 O O . ASP A 1 87 ? 5.780 9.256 13.635 1.00 97.75 87 ASP A O 1
ATOM 695 N N . GLU A 1 88 ? 7.776 8.506 12.927 1.00 97.50 88 GLU A N 1
ATOM 696 C CA . GLU A 1 88 ? 7.640 8.991 11.551 1.00 97.50 88 GLU A CA 1
ATOM 697 C C . GLU A 1 88 ? 6.531 8.232 10.815 1.00 97.50 88 GLU A C 1
ATOM 699 O O . GLU A 1 88 ? 5.638 8.847 10.220 1.00 97.50 88 GLU A O 1
ATOM 704 N N . PHE A 1 89 ? 6.533 6.903 10.912 1.00 97.88 89 PHE A N 1
ATOM 705 C CA . PHE A 1 89 ? 5.483 6.072 10.348 1.00 97.88 89 PHE A CA 1
ATOM 706 C C . PHE A 1 89 ? 4.129 6.313 11.019 1.00 97.88 89 PHE A C 1
ATOM 708 O O . PHE A 1 89 ? 3.109 6.360 10.328 1.00 97.88 89 PHE A O 1
ATOM 715 N N . GLU A 1 90 ? 4.090 6.471 12.346 1.00 97.06 90 GLU A N 1
ATOM 716 C CA . GLU A 1 90 ? 2.840 6.752 13.059 1.00 97.06 90 GLU A CA 1
ATOM 717 C C . GLU A 1 90 ? 2.215 8.067 12.573 1.00 97.06 90 GLU A C 1
ATOM 719 O O . GLU A 1 90 ? 1.025 8.101 12.246 1.00 97.06 90 GLU A O 1
ATOM 724 N N . ALA A 1 91 ? 3.017 9.128 12.446 1.00 96.88 91 ALA A N 1
ATOM 725 C CA . ALA A 1 91 ? 2.560 10.412 11.923 1.00 96.88 91 ALA A CA 1
ATOM 726 C C . ALA A 1 91 ? 2.000 10.281 10.498 1.00 96.88 91 ALA A C 1
ATOM 728 O O . ALA A 1 91 ? 0.896 10.757 10.224 1.00 96.88 91 ALA A O 1
ATOM 729 N N . PHE A 1 92 ? 2.717 9.575 9.619 1.00 96.56 92 PHE A N 1
ATOM 730 C CA . PHE A 1 92 ? 2.265 9.281 8.260 1.00 96.56 92 PHE A CA 1
ATOM 731 C C . PHE A 1 92 ? 0.934 8.509 8.241 1.00 96.56 92 PHE A C 1
ATOM 733 O O . PHE A 1 92 ? 0.009 8.860 7.506 1.00 96.56 92 PHE A O 1
ATOM 740 N N . LEU A 1 93 ? 0.801 7.465 9.063 1.00 97.25 93 LEU A N 1
ATOM 741 C CA . LEU A 1 93 ? -0.426 6.679 9.147 1.00 97.25 93 LEU A CA 1
ATOM 742 C C . LEU A 1 93 ? -1.609 7.543 9.600 1.00 97.25 93 LEU A C 1
ATOM 744 O O . LEU A 1 93 ? -2.692 7.453 9.020 1.00 97.25 93 LEU A O 1
ATOM 748 N N . LEU A 1 94 ? -1.413 8.379 10.622 1.00 96.31 94 LEU A N 1
ATOM 749 C CA . LEU A 1 94 ? -2.449 9.275 11.134 1.00 96.31 94 LEU A CA 1
ATOM 750 C C . LEU A 1 94 ? -2.890 10.304 10.091 1.00 96.31 94 LEU A C 1
ATOM 752 O O . LEU A 1 94 ? -4.086 10.568 9.979 1.00 96.31 94 LEU A O 1
ATOM 756 N N . GLU A 1 95 ? -1.962 10.842 9.300 1.00 96.81 95 GLU A N 1
ATOM 757 C CA . GLU A 1 95 ? -2.275 11.736 8.182 1.00 96.81 95 GLU A CA 1
ATOM 758 C C . GLU A 1 95 ? -3.185 11.042 7.158 1.00 96.81 95 GLU A C 1
ATOM 760 O O . GLU A 1 95 ? -4.277 11.531 6.855 1.00 96.81 95 GLU A O 1
ATOM 765 N N . VAL A 1 96 ? -2.807 9.842 6.708 1.00 95.81 96 VAL A N 1
ATOM 766 C CA . VAL A 1 96 ? -3.598 9.058 5.744 1.00 95.81 96 VAL A CA 1
ATOM 767 C C . VAL A 1 96 ? -4.991 8.729 6.288 1.00 95.81 96 VAL A C 1
ATOM 769 O O . VAL A 1 96 ? -5.980 8.818 5.558 1.00 95.81 96 VAL A O 1
ATOM 772 N N . LEU A 1 97 ? -5.094 8.352 7.565 1.00 95.12 97 LEU A N 1
ATOM 773 C CA . LEU A 1 97 ? -6.373 8.049 8.215 1.00 95.12 97 LEU A CA 1
ATOM 774 C C . LEU A 1 97 ? -7.226 9.299 8.465 1.00 95.12 97 LEU A C 1
ATOM 776 O O . LEU A 1 97 ? -8.445 9.184 8.560 1.00 95.12 97 LEU A O 1
ATOM 780 N N . SER A 1 98 ? -6.609 10.474 8.577 1.00 96.69 98 SER A N 1
ATOM 781 C CA . SER A 1 98 ? -7.317 11.746 8.706 1.00 96.69 98 SER A CA 1
ATOM 782 C C . SER A 1 98 ? -7.934 12.172 7.375 1.00 96.69 98 SER A C 1
ATOM 784 O O . SER A 1 98 ? -9.083 12.614 7.342 1.00 96.69 98 SER A O 1
ATOM 786 N N . GLU A 1 99 ? -7.197 12.034 6.270 1.00 94.75 99 GLU A N 1
ATOM 787 C CA . GLU A 1 99 ? -7.673 12.501 4.965 1.00 94.75 99 GLU A CA 1
ATOM 788 C C . GLU A 1 99 ? -8.448 11.446 4.159 1.00 94.75 99 GLU A C 1
ATOM 790 O O . GLU A 1 99 ? -9.226 11.805 3.276 1.00 94.75 99 GLU A O 1
ATOM 795 N N . PHE A 1 100 ? -8.253 10.151 4.432 1.00 92.50 100 PHE A N 1
ATOM 796 C CA . PHE A 1 100 ? -8.776 9.039 3.620 1.00 92.50 100 PHE A CA 1
ATOM 797 C C . PHE A 1 100 ? -8.457 9.169 2.117 1.00 92.50 100 PHE A C 1
ATOM 799 O O . PHE A 1 100 ? -9.207 8.701 1.256 1.00 92.50 100 PHE A O 1
ATOM 806 N N . GLN A 1 101 ? -7.326 9.789 1.789 1.00 93.50 101 GLN A N 1
ATOM 807 C CA . GLN A 1 101 ? -6.821 9.947 0.430 1.00 93.50 101 GLN A CA 1
ATOM 808 C C . GLN A 1 101 ? -5.294 9.938 0.442 1.00 93.50 101 GLN A C 1
ATOM 810 O O . GLN A 1 101 ? -4.668 10.213 1.461 1.00 93.50 101 GLN A O 1
ATOM 815 N N . VAL A 1 102 ? -4.703 9.633 -0.710 1.00 94.25 102 VAL A N 1
ATOM 816 C CA . VAL A 1 102 ? -3.266 9.776 -0.957 1.00 94.25 102 VAL A CA 1
ATOM 817 C C . VAL A 1 102 ? -3.038 10.245 -2.386 1.00 94.25 102 VAL A C 1
ATOM 819 O O . VAL A 1 102 ? -3.831 9.938 -3.279 1.00 94.25 102 VAL A O 1
ATOM 822 N N . THR A 1 103 ? -1.930 10.945 -2.607 1.00 92.81 103 THR A N 1
ATOM 823 C CA . THR A 1 103 ? -1.451 11.284 -3.952 1.00 92.81 103 THR A CA 1
ATOM 824 C C . THR A 1 103 ? -0.353 10.303 -4.358 1.00 92.81 103 THR A C 1
ATOM 826 O O . THR A 1 103 ? 0.521 9.995 -3.552 1.00 92.81 103 THR A O 1
ATOM 829 N N . VAL A 1 104 ? -0.398 9.818 -5.602 1.00 93.12 104 VAL A N 1
ATOM 830 C CA . VAL A 1 104 ? 0.681 9.034 -6.228 1.00 93.12 104 VAL A CA 1
ATOM 831 C C . VAL A 1 104 ? 1.254 9.898 -7.353 1.00 93.12 104 VAL A C 1
ATOM 833 O O . VAL A 1 104 ? 0.643 9.947 -8.417 1.00 93.12 104 VAL A O 1
ATOM 836 N N . PRO A 1 105 ? 2.333 10.662 -7.105 1.00 90.25 105 PRO A N 1
ATOM 837 C CA . PRO A 1 105 ? 2.817 11.686 -8.034 1.00 90.25 105 PRO A CA 1
ATOM 838 C C . PRO A 1 105 ? 3.269 11.159 -9.398 1.00 90.25 105 PRO A C 1
ATOM 840 O O . PRO A 1 105 ? 3.276 11.911 -10.367 1.00 90.25 105 PRO A O 1
ATOM 843 N N . GLU A 1 106 ? 3.693 9.899 -9.461 1.00 89.31 106 GLU A N 1
ATOM 844 C CA . GLU A 1 106 ? 4.205 9.265 -10.674 1.00 89.31 106 GLU A CA 1
ATOM 845 C C . GLU A 1 106 ? 3.095 8.806 -11.634 1.00 89.31 106 GLU A C 1
ATOM 847 O O . GLU A 1 106 ? 3.395 8.506 -12.789 1.00 89.31 106 GLU A O 1
ATOM 852 N N . LEU A 1 10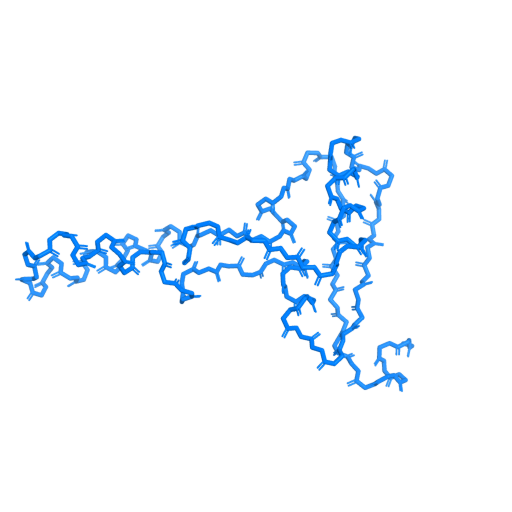7 ? 1.841 8.735 -11.160 1.00 85.69 107 LEU A N 1
ATOM 853 C CA . LEU A 1 107 ? 0.662 8.333 -11.943 1.00 85.69 107 LEU A CA 1
ATOM 854 C C . LEU A 1 107 ? 0.004 9.486 -12.712 1.00 85.69 107 LEU A C 1
ATOM 856 O O . LEU A 1 107 ? 0.004 10.636 -12.222 1.00 85.69 107 LEU A O 1
#

Radius of gyration: 17.29 Å; chains: 1; bounding box: 34×23×51 Å